Protein AF-A0A7C3GPM1-F1 (afdb_monomer)

Mean predicted aligned error: 6.33 Å

Structure (mmCIF, N/CA/C/O backbone):
data_AF-A0A7C3GPM1-F1
#
_entry.id   AF-A0A7C3GPM1-F1
#
loop_
_atom_site.group_PDB
_atom_site.id
_atom_site.type_symbol
_atom_site.label_atom_id
_atom_site.label_alt_id
_atom_site.label_comp_id
_atom_site.label_asym_id
_atom_site.label_entity_id
_atom_site.label_seq_id
_atom_site.pdbx_PDB_ins_code
_atom_site.Cartn_x
_atom_site.Cartn_y
_atom_site.Cartn_z
_atom_site.occupancy
_atom_site.B_iso_or_equiv
_atom_site.auth_seq_id
_atom_site.auth_comp_id
_atom_site.auth_asym_id
_atom_site.auth_atom_id
_atom_site.pdbx_PDB_model_num
ATOM 1 N N . MET A 1 1 ? 14.287 -24.776 -18.267 1.00 68.94 1 MET A N 1
ATOM 2 C CA . MET A 1 1 ? 14.564 -24.138 -16.958 1.00 68.94 1 MET A CA 1
ATOM 3 C C . MET A 1 1 ? 13.629 -22.957 -16.682 1.00 68.94 1 MET A C 1
ATOM 5 O O . MET A 1 1 ? 13.015 -22.936 -15.629 1.00 68.94 1 MET A O 1
ATOM 9 N N . THR A 1 2 ? 13.432 -22.030 -17.626 1.00 88.38 2 THR A N 1
ATOM 10 C CA . THR A 1 2 ? 12.553 -20.846 -17.473 1.00 88.38 2 THR A CA 1
ATOM 11 C C . THR A 1 2 ? 11.064 -21.171 -17.290 1.00 88.38 2 THR A C 1
ATOM 13 O O . THR A 1 2 ? 10.419 -20.590 -16.425 1.00 88.38 2 THR A O 1
ATOM 16 N N . ALA A 1 3 ? 10.519 -22.139 -18.036 1.00 93.31 3 ALA A N 1
ATOM 17 C CA . ALA A 1 3 ? 9.105 -22.522 -17.927 1.00 93.31 3 ALA A CA 1
ATOM 18 C C . ALA A 1 3 ? 8.727 -23.060 -16.533 1.00 93.31 3 ALA A C 1
ATOM 20 O O . ALA A 1 3 ? 7.680 -22.708 -16.001 1.00 93.31 3 ALA A O 1
ATOM 21 N N . LEU A 1 4 ? 9.606 -23.861 -15.918 1.00 95.06 4 LEU A N 1
ATOM 22 C CA . LEU A 1 4 ? 9.416 -24.373 -14.558 1.00 95.06 4 LEU A CA 1
ATOM 23 C C . LEU A 1 4 ? 9.378 -23.225 -13.538 1.00 95.06 4 LEU A C 1
ATOM 25 O O . LEU A 1 4 ? 8.508 -23.200 -12.675 1.00 95.06 4 LEU A O 1
ATOM 29 N N . VAL A 1 5 ? 10.295 -22.259 -13.663 1.00 95.38 5 VAL A N 1
ATOM 30 C CA . VAL A 1 5 ? 10.346 -21.084 -12.781 1.00 95.38 5 VAL A CA 1
ATOM 31 C C . VAL A 1 5 ? 9.054 -20.277 -12.887 1.00 95.38 5 VAL A C 1
ATOM 33 O O . VAL A 1 5 ? 8.444 -19.976 -11.865 1.00 95.38 5 VAL A O 1
ATOM 36 N N . PHE A 1 6 ? 8.580 -19.987 -14.103 1.00 94.38 6 PHE A N 1
ATOM 37 C CA . PHE A 1 6 ? 7.310 -19.281 -14.283 1.00 94.38 6 PHE A CA 1
ATOM 38 C C . PHE A 1 6 ? 6.117 -20.070 -13.743 1.00 94.38 6 PHE A C 1
ATOM 40 O O . PHE A 1 6 ? 5.264 -19.488 -13.078 1.00 94.38 6 PHE A O 1
ATOM 47 N N . ALA A 1 7 ? 6.076 -21.388 -13.955 1.00 96.06 7 ALA A N 1
ATOM 48 C CA . ALA A 1 7 ? 5.021 -22.235 -13.405 1.00 96.06 7 ALA A CA 1
ATOM 49 C C . ALA A 1 7 ? 4.970 -22.158 -11.869 1.00 96.06 7 ALA A C 1
ATOM 51 O O . ALA A 1 7 ? 3.891 -21.986 -11.304 1.00 96.06 7 ALA A O 1
ATOM 52 N N . ILE A 1 8 ? 6.127 -22.207 -11.198 1.00 96.75 8 ILE A N 1
ATOM 53 C CA . ILE A 1 8 ? 6.219 -22.073 -9.737 1.00 96.75 8 ILE A CA 1
ATOM 54 C C . ILE A 1 8 ? 5.774 -20.678 -9.283 1.00 96.75 8 ILE A C 1
ATOM 56 O O . ILE A 1 8 ? 5.001 -20.571 -8.332 1.00 96.75 8 ILE A O 1
ATOM 60 N N . LEU A 1 9 ? 6.212 -19.612 -9.960 1.00 95.88 9 LEU A N 1
ATOM 61 C CA . LEU A 1 9 ? 5.823 -18.240 -9.616 1.00 95.88 9 LEU A CA 1
ATOM 62 C C . LEU A 1 9 ? 4.311 -18.025 -9.749 1.00 95.88 9 LEU A C 1
ATOM 64 O O . LEU A 1 9 ? 3.689 -17.469 -8.843 1.00 95.88 9 LEU A O 1
ATOM 68 N N . TYR A 1 10 ? 3.704 -18.501 -10.839 1.00 94.88 10 TYR A N 1
ATOM 69 C CA . TYR A 1 10 ? 2.260 -18.390 -11.039 1.00 94.88 10 TYR A CA 1
ATOM 70 C C . TYR A 1 10 ? 1.471 -19.249 -10.051 1.00 94.88 10 TYR A C 1
ATOM 72 O O . TYR A 1 10 ? 0.477 -18.772 -9.502 1.00 94.88 10 TYR A O 1
ATOM 80 N N . ALA A 1 11 ? 1.925 -20.473 -9.762 1.00 97.00 11 ALA A N 1
ATOM 81 C CA . ALA A 1 11 ? 1.309 -21.319 -8.742 1.00 97.00 11 ALA A CA 1
ATOM 82 C C . ALA A 1 11 ? 1.391 -20.678 -7.347 1.00 97.00 11 ALA A C 1
ATOM 84 O O . ALA A 1 11 ? 0.399 -20.653 -6.620 1.00 97.00 11 ALA A O 1
ATOM 85 N N . GLY A 1 12 ? 2.544 -20.100 -6.995 1.00 97.62 12 GLY A N 1
ATOM 86 C CA . GLY A 1 12 ? 2.747 -19.384 -5.738 1.00 97.62 12 GLY A CA 1
ATOM 87 C C . GLY A 1 12 ? 1.853 -18.151 -5.616 1.00 97.62 12 GLY A C 1
ATOM 88 O O . GLY A 1 12 ? 1.198 -17.968 -4.590 1.00 97.62 1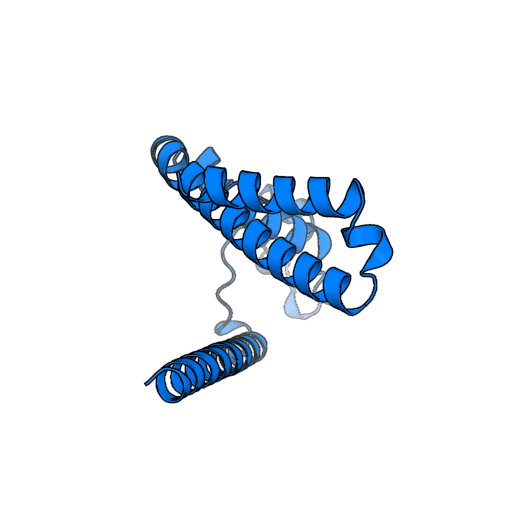2 GLY A O 1
ATOM 89 N N . LEU A 1 13 ? 1.755 -17.342 -6.676 1.00 95.56 13 LEU A N 1
ATOM 90 C CA . LEU A 1 13 ? 0.859 -16.186 -6.713 1.00 95.56 13 LEU A CA 1
ATOM 91 C C . LEU A 1 13 ? -0.611 -16.609 -6.573 1.00 95.56 13 LEU A C 1
ATOM 93 O O . LEU A 1 13 ? -1.348 -16.013 -5.787 1.00 95.56 13 LEU A O 1
ATOM 97 N N . ALA A 1 14 ? -1.032 -17.657 -7.286 1.00 96.88 14 ALA A N 1
ATOM 98 C CA . ALA A 1 14 ? -2.390 -18.185 -7.194 1.00 96.88 14 ALA A CA 1
ATOM 99 C C . ALA A 1 14 ? -2.708 -18.690 -5.777 1.00 96.88 14 ALA A C 1
ATOM 101 O O . ALA A 1 14 ? -3.746 -18.333 -5.217 1.00 96.88 14 ALA A O 1
ATOM 102 N N . ALA A 1 15 ? -1.795 -19.453 -5.168 1.00 97.94 15 ALA A N 1
ATOM 103 C CA . ALA A 1 15 ? -1.937 -19.936 -3.798 1.00 97.94 15 ALA A CA 1
ATOM 104 C C . ALA A 1 15 ? -2.005 -18.778 -2.789 1.00 97.94 15 ALA A C 1
ATOM 106 O O . ALA A 1 15 ? -2.876 -18.778 -1.918 1.00 97.94 15 ALA A O 1
ATOM 107 N N . PHE A 1 16 ? -1.146 -17.764 -2.934 1.00 97.44 16 PHE A N 1
ATOM 108 C CA . PHE A 1 16 ? -1.144 -16.571 -2.086 1.00 97.44 16 PHE A CA 1
ATOM 109 C C . PHE A 1 16 ? -2.473 -15.808 -2.159 1.00 97.44 16 PHE A C 1
ATOM 111 O O . PHE A 1 16 ? -3.051 -15.476 -1.119 1.00 97.44 16 PHE A O 1
ATOM 118 N N . LEU A 1 17 ? -2.988 -15.563 -3.367 1.00 97.00 17 LEU A N 1
ATOM 119 C CA . LEU A 1 17 ? -4.256 -14.857 -3.561 1.00 97.00 17 LEU A CA 1
ATOM 120 C C . LEU A 1 17 ? -5.431 -15.671 -3.009 1.00 97.00 17 LEU A C 1
ATOM 122 O O . LEU A 1 17 ? -6.237 -15.137 -2.245 1.00 97.00 17 LEU A O 1
ATOM 126 N N . ALA A 1 18 ? -5.497 -16.969 -3.323 1.00 97.88 18 ALA A N 1
ATOM 127 C CA . ALA A 1 18 ? -6.555 -17.852 -2.839 1.00 97.88 18 ALA A CA 1
ATOM 128 C C . ALA A 1 18 ? -6.565 -17.936 -1.305 1.00 97.88 18 ALA A C 1
ATOM 130 O O . ALA A 1 18 ? -7.603 -17.715 -0.679 1.00 97.88 18 ALA A O 1
ATOM 131 N N . ALA A 1 19 ? -5.407 -18.178 -0.685 1.00 97.69 19 ALA A N 1
ATOM 132 C CA . ALA A 1 19 ? -5.281 -18.242 0.769 1.00 97.69 19 ALA A CA 1
ATOM 133 C C . ALA A 1 19 ? -5.639 -16.906 1.442 1.00 97.69 19 ALA A C 1
ATOM 135 O O . ALA A 1 19 ? -6.310 -16.905 2.476 1.00 97.69 19 ALA A O 1
ATOM 136 N N . SER A 1 20 ? -5.248 -15.773 0.847 1.00 97.44 20 SER A N 1
ATOM 137 C CA . SER A 1 20 ? -5.592 -14.442 1.362 1.00 97.44 20 SER A CA 1
ATOM 138 C C . SER A 1 20 ? -7.100 -14.195 1.335 1.00 97.44 20 SER A C 1
ATOM 140 O O . SER A 1 20 ? -7.661 -13.749 2.337 1.00 97.44 20 SER A O 1
ATOM 142 N N . VAL A 1 21 ? -7.778 -14.543 0.235 1.00 97.56 21 VAL A N 1
ATOM 143 C CA . VAL A 1 21 ? -9.241 -14.423 0.118 1.00 97.56 21 VAL A CA 1
ATOM 144 C C . VAL A 1 21 ? -9.944 -15.348 1.109 1.00 97.56 21 VAL A C 1
ATOM 146 O O . VAL A 1 21 ? -10.825 -14.894 1.838 1.00 97.56 21 VAL A O 1
ATOM 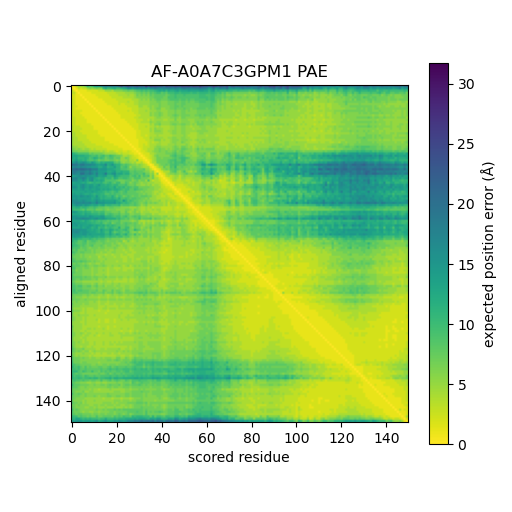149 N N . VAL A 1 22 ? -9.532 -16.617 1.199 1.00 97.88 22 VAL A N 1
ATOM 150 C CA . VAL A 1 22 ? -10.097 -17.577 2.164 1.00 97.88 22 VAL A CA 1
ATOM 151 C C . VAL A 1 22 ? -9.973 -17.041 3.587 1.00 97.88 22 VAL A C 1
ATOM 153 O O . VAL A 1 22 ? -10.953 -17.037 4.333 1.00 97.88 22 VAL A O 1
ATOM 156 N N . ARG A 1 23 ? -8.797 -16.526 3.955 1.00 95.38 23 ARG A N 1
ATOM 157 C CA . ARG A 1 23 ? -8.552 -15.958 5.282 1.00 95.38 23 ARG A CA 1
ATOM 158 C C . ARG A 1 23 ? -9.387 -14.697 5.532 1.00 95.38 23 ARG A C 1
ATOM 160 O O . ARG A 1 23 ? -9.975 -14.574 6.605 1.00 95.38 23 ARG A O 1
ATOM 167 N N . ALA A 1 24 ? -9.501 -13.797 4.556 1.00 93.75 24 ALA A N 1
ATOM 168 C CA . ALA A 1 24 ? -10.343 -12.605 4.665 1.00 93.75 24 ALA A CA 1
ATOM 169 C C . ALA A 1 24 ? -11.828 -12.964 4.860 1.00 93.75 24 ALA A C 1
ATOM 171 O O . ALA A 1 24 ? -12.484 -12.426 5.752 1.00 93.75 24 ALA A O 1
ATOM 172 N N . VAL A 1 25 ? -12.344 -13.924 4.084 1.00 95.38 25 VAL A N 1
ATOM 173 C CA . VAL A 1 25 ? -13.724 -14.421 4.205 1.00 95.38 25 VAL A CA 1
ATOM 174 C C . VAL A 1 25 ? -13.946 -15.109 5.551 1.00 95.38 25 VAL A C 1
ATOM 176 O O . VAL A 1 25 ? -14.978 -14.889 6.183 1.00 95.38 25 VAL A O 1
ATOM 179 N N . MET A 1 26 ? -12.979 -15.905 6.013 1.00 93.75 26 MET A N 1
ATOM 180 C CA . MET A 1 26 ? -13.025 -16.539 7.328 1.00 93.75 26 MET A CA 1
ATOM 181 C C . MET A 1 26 ? -13.173 -15.487 8.433 1.00 93.75 26 MET A C 1
ATOM 183 O O . MET A 1 26 ? -14.105 -15.590 9.226 1.00 93.75 26 MET A O 1
ATOM 187 N N . TYR A 1 27 ? -12.325 -14.451 8.460 1.00 89.94 27 TYR A N 1
ATOM 188 C CA . TYR A 1 27 ? -12.422 -13.373 9.453 1.00 89.94 27 TYR A CA 1
ATOM 189 C C . TYR A 1 27 ? -13.730 -12.584 9.344 1.00 89.94 27 TYR A C 1
ATOM 191 O O . TYR A 1 27 ? -14.373 -12.310 10.357 1.00 89.94 27 TYR A O 1
ATOM 199 N N . ALA A 1 28 ? -14.182 -12.285 8.124 1.00 88.12 28 ALA A N 1
ATOM 200 C CA . ALA A 1 28 ? -15.435 -11.570 7.894 1.00 88.12 28 ALA A CA 1
ATOM 201 C C . ALA A 1 28 ? -16.681 -12.345 8.362 1.00 88.12 28 ALA A C 1
ATOM 203 O O . ALA A 1 28 ? -17.724 -11.728 8.591 1.00 88.12 28 ALA A O 1
ATOM 204 N N . ARG A 1 29 ? -16.590 -13.673 8.517 1.00 90.81 29 ARG A N 1
ATOM 205 C CA . ARG A 1 29 ? -17.674 -14.553 8.990 1.00 90.81 29 ARG A CA 1
ATOM 206 C C . ARG A 1 29 ? -17.607 -14.880 10.482 1.00 90.81 29 ARG A C 1
ATOM 208 O O . ARG A 1 29 ? -18.558 -15.463 10.995 1.00 90.81 29 ARG A O 1
ATOM 215 N N . GLN A 1 30 ? -16.541 -14.500 11.188 1.00 89.75 30 GLN A N 1
ATOM 216 C CA . GLN A 1 30 ? -16.427 -14.775 12.622 1.00 89.75 30 GLN A CA 1
ATOM 217 C C . GLN A 1 30 ? -17.543 -14.065 13.418 1.00 89.75 30 GLN A C 1
ATOM 219 O O . GLN A 1 30 ? -17.914 -12.934 13.070 1.00 89.75 30 GLN A O 1
ATOM 224 N N . PRO A 1 31 ? -18.093 -14.686 14.478 1.00 86.88 31 PRO A N 1
ATOM 225 C CA . PRO A 1 31 ? -19.022 -14.037 15.396 1.00 86.88 31 PRO A CA 1
ATOM 226 C C . PRO A 1 31 ? -18.342 -12.876 16.133 1.00 86.88 31 PRO A C 1
ATOM 228 O O . PRO A 1 31 ? -17.120 -12.828 16.249 1.00 86.88 31 PRO A O 1
ATOM 231 N N . LEU A 1 32 ? -19.137 -11.934 16.648 1.00 76.50 32 LEU A N 1
ATOM 232 C CA . LEU A 1 32 ? -18.638 -10.696 17.264 1.00 76.50 32 LEU A CA 1
ATOM 233 C C . LEU A 1 32 ? -17.629 -10.925 18.395 1.00 76.50 32 LEU A C 1
ATOM 235 O O . LEU A 1 32 ? -16.642 -10.212 18.464 1.00 76.50 32 LEU A O 1
ATOM 239 N N . HIS A 1 33 ? -17.818 -11.955 19.221 1.00 81.38 33 HIS A N 1
ATOM 240 C CA . HIS A 1 33 ? -16.887 -12.275 20.310 1.00 81.38 33 HIS A CA 1
ATOM 241 C C . HIS A 1 33 ? -15.502 -12.742 19.824 1.00 81.38 33 HIS A C 1
ATOM 243 O O . HIS A 1 33 ? -14.544 -12.707 20.588 1.00 81.38 33 HIS A O 1
ATOM 249 N N . LEU A 1 34 ? -15.385 -13.163 18.559 1.00 81.81 34 LEU A N 1
ATOM 250 C CA . LEU A 1 34 ? -14.114 -13.501 17.909 1.00 81.81 34 LEU A CA 1
ATOM 251 C C . LEU A 1 34 ? -13.554 -12.340 17.071 1.00 81.81 34 LEU A C 1
ATOM 253 O O . LEU A 1 34 ? -12.439 -12.437 16.560 1.00 81.81 34 LEU A O 1
ATOM 257 N N . ARG A 1 35 ? -14.295 -11.232 16.935 1.00 76.00 35 ARG A N 1
ATOM 258 C CA . ARG A 1 35 ? -13.807 -9.990 16.326 1.00 76.00 35 ARG A CA 1
ATOM 259 C C . ARG A 1 35 ? -13.241 -9.119 17.437 1.00 76.00 35 ARG A C 1
ATOM 261 O O . ARG A 1 35 ? -13.983 -8.448 18.142 1.00 76.00 35 ARG A O 1
ATOM 268 N N . TRP A 1 36 ? -11.926 -9.156 17.622 1.00 66.94 36 TRP A N 1
ATOM 269 C CA . TRP A 1 36 ? -11.258 -8.236 18.539 1.00 66.94 36 TRP A CA 1
ATOM 270 C C . TRP A 1 36 ? -11.389 -6.803 18.011 1.00 66.94 36 TRP A C 1
ATOM 272 O O . TRP A 1 36 ? -10.707 -6.410 17.065 1.00 66.94 36 TRP A O 1
ATOM 282 N N . GLU A 1 37 ? -12.308 -6.039 18.601 1.00 70.56 37 GLU A N 1
ATOM 283 C CA . GLU A 1 37 ? -12.448 -4.603 18.371 1.00 70.56 37 GLU A CA 1
ATOM 284 C C . GLU A 1 37 ? -11.360 -3.888 19.192 1.00 70.56 37 GLU A C 1
ATOM 286 O O . GLU A 1 37 ? -11.426 -3.818 20.418 1.00 70.56 37 GLU A O 1
ATOM 291 N N . LEU A 1 38 ? -10.310 -3.416 18.514 1.00 65.75 38 LEU A N 1
ATOM 292 C CA . LEU A 1 38 ? -9.270 -2.588 19.125 1.00 65.75 38 LEU A CA 1
ATOM 293 C C . LEU A 1 38 ? -9.813 -1.171 19.320 1.00 65.75 38 LEU A C 1
ATOM 295 O O . LEU A 1 38 ? -10.261 -0.537 18.366 1.00 65.75 38 LEU A O 1
ATOM 299 N N . TYR A 1 39 ? -9.767 -0.692 20.559 1.00 65.50 39 TYR A N 1
ATOM 300 C CA . TYR A 1 39 ? -10.131 0.677 20.898 1.00 65.50 39 TYR A CA 1
ATOM 301 C C . TYR A 1 39 ? -9.007 1.652 20.525 1.00 65.50 39 TYR A C 1
ATOM 303 O O . TYR A 1 39 ? -7.836 1.313 20.717 1.00 65.50 39 TYR A O 1
ATOM 311 N N . PRO A 1 40 ? -9.331 2.870 20.056 1.00 71.38 40 PRO A N 1
ATOM 312 C CA . PRO A 1 40 ? -10.671 3.385 19.745 1.00 71.38 40 PRO A CA 1
ATOM 313 C C . PRO A 1 40 ? -11.269 2.731 18.487 1.00 71.38 40 PRO A C 1
ATOM 315 O O . PRO A 1 40 ? -10.559 2.517 17.510 1.00 71.38 40 PRO A O 1
ATOM 318 N N . VAL A 1 41 ? -12.579 2.447 18.491 1.00 79.50 41 VAL A N 1
ATOM 319 C CA . VAL A 1 41 ? -13.265 1.749 17.388 1.00 79.50 41 VAL A CA 1
ATOM 320 C C . VAL A 1 41 ? -13.656 2.749 16.283 1.00 79.50 41 VAL A C 1
ATOM 322 O O . VAL A 1 41 ? -14.619 3.497 16.454 1.00 79.50 41 VAL A O 1
ATOM 325 N N . PRO A 1 42 ? -12.979 2.783 15.117 1.00 79.69 42 PRO A N 1
ATOM 326 C CA . PRO A 1 42 ? -13.118 3.896 14.166 1.00 79.69 42 PRO A CA 1
ATOM 327 C C . PRO A 1 42 ? -14.467 3.967 13.437 1.00 79.69 42 PRO A C 1
ATOM 329 O O . PRO A 1 42 ? -14.781 4.980 12.813 1.00 79.69 42 PRO A O 1
ATOM 332 N N . HIS A 1 43 ? -15.255 2.889 13.475 1.00 81.75 43 HIS A N 1
ATOM 333 C CA . HIS A 1 43 ? -16.576 2.823 12.850 1.00 81.75 43 HIS A CA 1
ATOM 334 C C . HIS A 1 43 ? -17.721 3.266 13.775 1.00 81.75 43 HIS A C 1
ATOM 336 O O . HIS A 1 43 ? -18.873 3.244 13.341 1.00 81.75 43 HIS A O 1
ATOM 342 N N . GLU A 1 44 ? -17.443 3.673 15.015 1.00 85.56 44 GLU A N 1
ATOM 343 C CA . GLU A 1 44 ? -18.444 4.253 15.920 1.00 85.56 44 GLU A CA 1
ATOM 344 C C . GLU A 1 44 ? -18.818 5.702 15.525 1.00 85.56 44 GLU A C 1
ATOM 346 O O . GLU A 1 44 ? -18.129 6.345 14.722 1.00 85.56 44 GLU A O 1
ATOM 351 N N . PRO A 1 45 ? -19.929 6.252 16.057 1.00 83.31 45 PRO A N 1
ATOM 352 C CA . PRO A 1 45 ? -20.283 7.656 15.881 1.00 83.31 45 PRO A CA 1
ATOM 353 C C . PRO A 1 45 ? -19.140 8.606 16.293 1.00 83.31 45 PRO A C 1
ATOM 355 O O . PRO A 1 45 ? -18.460 8.329 17.283 1.00 83.31 45 PRO A O 1
ATOM 358 N N . PRO A 1 46 ? -18.953 9.752 15.603 1.00 80.25 46 PRO A N 1
ATOM 359 C CA . PRO A 1 46 ? -17.835 10.671 15.852 1.00 80.25 46 PRO A CA 1
ATOM 360 C C . PRO A 1 46 ? -17.695 11.121 17.309 1.00 80.25 46 PRO A C 1
ATOM 362 O O . PRO A 1 46 ? -16.581 11.231 17.810 1.00 80.25 46 PRO A O 1
ATOM 365 N N . GLU A 1 47 ? -18.826 11.328 17.988 1.00 83.38 47 GLU A N 1
ATOM 366 C CA . GLU A 1 47 ? -18.881 11.692 19.407 1.00 83.38 47 GLU A CA 1
ATOM 367 C C . GLU A 1 47 ? -18.193 10.649 20.295 1.00 83.38 47 GLU A C 1
ATOM 369 O O . GLU A 1 47 ? -17.486 11.022 21.221 1.00 83.38 47 GLU A O 1
ATOM 374 N N . ARG A 1 48 ? -18.337 9.353 19.981 1.00 82.81 48 ARG A N 1
ATOM 375 C CA . ARG A 1 48 ? -17.723 8.253 20.741 1.00 82.81 48 ARG A CA 1
ATOM 376 C C . ARG A 1 48 ? -16.265 8.029 20.381 1.00 82.81 48 ARG A C 1
ATOM 378 O O . ARG A 1 48 ? -15.450 7.758 21.255 1.00 82.81 48 ARG A O 1
ATOM 385 N N . VAL A 1 49 ? -15.918 8.170 19.102 1.00 82.88 49 VAL A N 1
ATOM 386 C CA . VAL A 1 49 ? -14.529 8.017 18.638 1.00 82.88 49 VAL A CA 1
ATOM 387 C C . VAL A 1 49 ? -13.607 9.038 19.315 1.00 82.88 49 VAL A C 1
ATOM 389 O O . VAL A 1 49 ? -12.460 8.710 19.606 1.00 82.88 49 VAL A O 1
ATOM 392 N N . ALA A 1 50 ? -14.107 10.244 19.611 1.00 81.62 50 ALA A N 1
ATOM 393 C CA . ALA A 1 50 ? -13.330 11.319 20.227 1.00 81.62 50 ALA A CA 1
ATOM 394 C C . ALA A 1 50 ? -12.756 10.960 21.610 1.00 81.62 50 ALA A C 1
ATOM 396 O O . ALA A 1 50 ? -11.618 11.322 21.902 1.00 81.62 50 ALA A O 1
ATOM 397 N N . HIS A 1 51 ? -13.508 10.231 22.441 1.00 83.69 51 HIS A N 1
ATOM 398 C CA . HIS A 1 51 ? -13.042 9.746 23.749 1.00 83.69 51 HIS A CA 1
ATOM 399 C C . HIS A 1 51 ? -12.668 8.260 23.752 1.00 83.69 51 HIS A C 1
ATOM 401 O O . HIS A 1 51 ? -12.363 7.704 24.803 1.00 83.69 51 HIS A O 1
ATOM 407 N N . GLY A 1 52 ? -12.681 7.616 22.582 1.00 81.69 52 GLY A N 1
ATOM 408 C CA . GLY A 1 52 ? -12.389 6.194 22.429 1.00 81.69 52 GLY A CA 1
ATOM 409 C C . GLY A 1 52 ? -13.453 5.268 23.012 1.00 81.69 52 GLY A C 1
ATOM 410 O O . GLY A 1 52 ? -13.120 4.161 23.422 1.00 81.69 52 GLY A O 1
ATOM 411 N N . GLY A 1 53 ? -14.709 5.705 23.045 1.00 82.31 53 GLY A N 1
ATOM 412 C CA . GLY A 1 53 ? -15.824 4.912 23.542 1.00 82.31 53 GLY A CA 1
ATOM 413 C C . GLY A 1 53 ? -16.385 3.897 22.545 1.00 82.31 53 GLY A C 1
ATOM 414 O O . GLY A 1 53 ? -15.997 3.841 21.376 1.00 82.31 53 GLY A O 1
ATOM 415 N N . SER A 1 54 ? -17.339 3.092 23.015 1.00 83.56 54 SER A N 1
ATOM 416 C CA . SER A 1 54 ? -18.038 2.062 22.229 1.00 83.56 54 SER A CA 1
ATOM 417 C C . SER A 1 54 ? -19.542 2.075 22.478 1.00 83.56 54 SER A C 1
ATOM 419 O O . SER A 1 54 ? -20.021 2.576 23.492 1.00 83.56 54 SER A O 1
ATOM 421 N N . TYR A 1 55 ? -20.307 1.467 21.571 1.00 83.19 55 TYR A N 1
ATOM 422 C CA . TYR A 1 55 ? -21.719 1.147 21.779 1.00 83.19 55 TYR A CA 1
ATOM 423 C C . TYR A 1 55 ? -22.017 0.388 23.084 1.00 83.19 55 TYR A C 1
ATOM 425 O O . TYR A 1 55 ? -23.151 0.457 23.552 1.00 83.19 55 TYR A O 1
ATOM 433 N N . PHE A 1 56 ? -21.034 -0.279 23.702 1.00 85.44 56 PHE A N 1
ATOM 434 C CA . PHE A 1 56 ? -21.193 -0.891 25.028 1.00 85.44 56 PHE A CA 1
ATOM 435 C C . PHE A 1 56 ? -21.475 0.120 26.152 1.00 85.44 56 PHE A C 1
ATOM 437 O O . PHE A 1 56 ? -22.023 -0.271 27.181 1.00 85.44 56 PHE A O 1
ATOM 444 N N . GLU A 1 57 ? -21.152 1.401 25.960 1.00 86.19 57 GLU A N 1
ATOM 445 C CA . GLU A 1 57 ? -21.444 2.476 26.921 1.00 86.19 57 GLU A CA 1
ATOM 446 C C . GLU A 1 57 ? -22.936 2.838 26.962 1.00 86.19 57 GLU A C 1
ATOM 448 O O . GLU A 1 57 ? -23.400 3.485 27.899 1.00 86.19 57 GLU A O 1
ATOM 453 N N . GLU A 1 58 ? -23.711 2.431 25.953 1.00 86.75 58 GLU A N 1
ATOM 454 C CA . GLU A 1 58 ? -25.122 2.773 25.845 1.00 86.75 58 GLU A CA 1
ATOM 455 C C . GLU A 1 58 ? -26.009 1.754 26.590 1.00 86.75 58 GLU A C 1
ATOM 457 O O . GLU A 1 58 ? -26.032 0.566 26.245 1.00 86.75 58 GLU A O 1
ATOM 462 N N . PRO A 1 59 ? -26.819 2.180 27.578 1.00 89.88 59 PRO A N 1
ATOM 463 C CA . PRO A 1 59 ? -27.746 1.279 28.251 1.00 89.88 59 PRO A CA 1
ATOM 464 C C . PRO A 1 59 ? -28.748 0.666 27.269 1.00 89.88 59 PRO A C 1
ATOM 466 O O . PRO A 1 59 ? -29.376 1.360 26.460 1.00 89.88 59 PRO A O 1
ATOM 469 N N . GLY A 1 60 ? -28.914 -0.656 27.346 1.00 89.69 60 GLY A N 1
ATOM 470 C CA . GLY A 1 60 ? -29.801 -1.388 26.445 1.00 89.69 60 GLY A CA 1
ATOM 471 C C . GLY A 1 60 ? -29.340 -1.378 24.985 1.00 89.69 60 GLY A C 1
ATOM 472 O O . GLY A 1 60 ? -30.186 -1.506 24.098 1.00 89.69 60 GLY A O 1
ATOM 473 N N . TRP A 1 61 ? -28.035 -1.227 24.722 1.00 86.69 61 TRP A N 1
ATOM 474 C CA . TRP A 1 61 ? -27.454 -1.227 23.374 1.00 86.69 61 TRP A CA 1
ATOM 475 C C . TRP A 1 61 ? -27.918 -2.411 22.512 1.00 86.69 61 TRP A C 1
ATOM 477 O O . 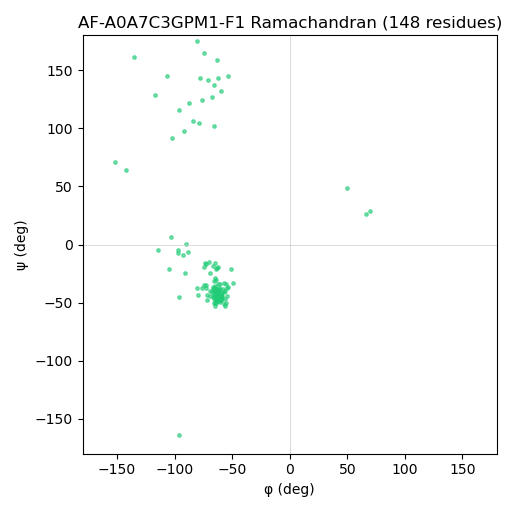TRP A 1 61 ? -28.134 -2.248 21.316 1.00 86.69 61 TRP A O 1
ATOM 487 N N . TRP A 1 62 ? -28.162 -3.581 23.115 1.00 86.38 62 TRP A N 1
ATOM 488 C CA . TRP A 1 62 ? -28.618 -4.791 22.418 1.00 86.38 62 TRP A CA 1
ATOM 489 C C . TRP A 1 62 ? -30.017 -4.665 21.796 1.00 86.38 62 TRP A C 1
ATOM 491 O O . TRP A 1 62 ? -30.388 -5.483 20.958 1.00 86.38 62 TRP A O 1
ATOM 501 N N . LYS A 1 63 ? -30.807 -3.658 22.196 1.00 91.19 63 LYS A N 1
ATOM 502 C CA . LYS A 1 63 ? -32.133 -3.367 21.623 1.00 91.19 63 LYS A CA 1
ATOM 503 C C . LYS A 1 63 ? -32.081 -2.358 20.473 1.00 91.19 63 LYS A C 1
ATOM 505 O O . LYS A 1 63 ? -33.109 -2.114 19.844 1.00 91.19 63 LYS A O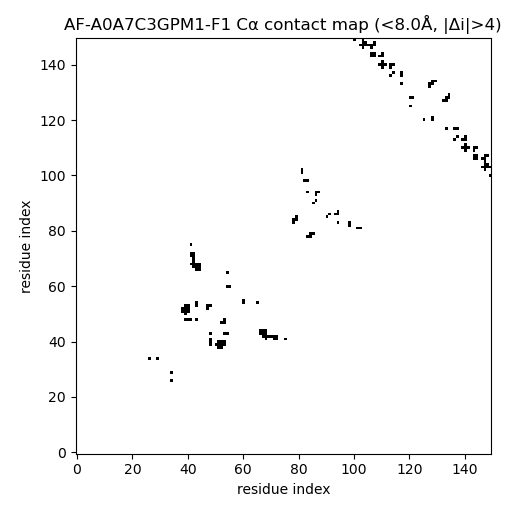 1
ATOM 510 N N . LYS A 1 64 ? -30.930 -1.727 20.226 1.00 86.81 64 LYS A N 1
ATOM 511 C CA . LYS A 1 64 ? -30.786 -0.622 19.269 1.00 86.81 64 LYS A CA 1
ATOM 512 C C . LYS A 1 64 ? -30.052 -1.100 18.012 1.00 86.81 64 LYS A C 1
ATOM 514 O O . LYS A 1 64 ? -29.149 -1.931 18.109 1.00 86.81 64 LYS A O 1
ATOM 519 N N . PRO A 1 65 ? -30.405 -0.590 16.818 1.00 85.25 65 PRO A N 1
ATOM 520 C CA . PRO A 1 65 ? -29.659 -0.911 15.610 1.00 85.25 65 PRO A CA 1
ATOM 521 C C . PRO A 1 65 ? -28.243 -0.330 15.697 1.00 85.25 65 PRO A C 1
ATOM 523 O O . PRO A 1 65 ? -28.051 0.817 16.108 1.00 85.25 65 PRO A O 1
ATOM 526 N N . ARG A 1 66 ? -27.244 -1.110 15.274 1.00 82.38 66 ARG A N 1
ATOM 527 C CA . ARG A 1 66 ? -25.854 -0.646 15.222 1.00 82.38 66 ARG A CA 1
ATOM 528 C C . ARG A 1 66 ? -25.688 0.441 14.159 1.00 82.38 66 ARG A C 1
ATOM 530 O O . ARG A 1 66 ? -26.018 0.232 12.993 1.00 82.38 66 ARG A O 1
ATOM 537 N N . LYS A 1 67 ? -25.130 1.586 14.560 1.00 82.81 67 LYS A N 1
ATOM 538 C CA . LYS A 1 67 ? -24.736 2.675 13.658 1.00 82.81 67 LYS A CA 1
ATOM 539 C C . LYS A 1 67 ? -23.251 2.533 13.349 1.00 82.81 67 LYS A C 1
ATOM 541 O O . LYS A 1 67 ? -22.437 2.650 14.254 1.00 82.81 67 LYS A O 1
ATOM 546 N N . VAL A 1 68 ? -22.914 2.282 12.087 1.00 83.62 68 VAL A N 1
ATOM 547 C CA . VAL A 1 68 ? -21.523 2.147 11.634 1.00 83.62 68 VAL A CA 1
ATOM 548 C C . VAL A 1 68 ? -21.175 3.238 10.632 1.00 83.62 68 VAL A C 1
ATOM 550 O O . VAL A 1 68 ? -21.881 3.429 9.641 1.00 83.62 68 VAL A O 1
ATOM 553 N N . ASN A 1 69 ? -20.074 3.944 10.870 1.00 86.00 69 ASN A N 1
ATOM 554 C CA . ASN A 1 69 ? -19.558 4.956 9.959 1.00 86.00 69 ASN A CA 1
ATOM 555 C C . ASN A 1 69 ? -18.370 4.411 9.154 1.00 86.00 69 ASN A C 1
ATOM 557 O O . ASN A 1 69 ? -17.212 4.507 9.559 1.00 86.00 69 ASN A O 1
ATOM 561 N N . ARG A 1 70 ? -18.671 3.854 7.976 1.00 85.75 70 ARG A N 1
ATOM 562 C CA . ARG A 1 70 ? -17.669 3.269 7.068 1.00 85.75 70 ARG A CA 1
ATOM 563 C C . ARG A 1 70 ? -16.675 4.289 6.515 1.00 85.75 70 ARG A C 1
ATOM 565 O O . ARG A 1 70 ? -15.545 3.926 6.211 1.00 85.75 70 ARG A O 1
ATOM 572 N N . LEU A 1 71 ? -17.080 5.553 6.382 1.00 87.31 71 LEU A N 1
ATOM 573 C CA . LEU A 1 71 ? -16.201 6.608 5.874 1.00 87.31 71 LEU A CA 1
ATOM 574 C C . LEU A 1 71 ? -15.137 6.978 6.907 1.00 87.31 71 LEU A C 1
ATOM 576 O O . LEU A 1 71 ? -13.966 7.106 6.554 1.00 87.31 71 LEU A O 1
ATOM 580 N N . THR A 1 72 ? -15.525 7.105 8.178 1.00 84.69 72 THR A N 1
ATOM 581 C CA . THR A 1 72 ? -14.576 7.343 9.275 1.00 84.69 72 THR A CA 1
ATOM 582 C C . THR A 1 72 ? -13.628 6.161 9.440 1.00 84.69 72 THR A C 1
ATOM 584 O O . THR A 1 72 ? -12.420 6.371 9.535 1.00 84.69 72 THR A O 1
ATOM 587 N N . GLU A 1 73 ? -14.154 4.935 9.375 1.00 87.50 73 GLU A N 1
ATOM 588 C CA . GLU A 1 73 ? -13.361 3.704 9.404 1.00 87.50 73 GLU A CA 1
ATOM 589 C C . GLU A 1 73 ? -12.305 3.687 8.293 1.00 87.50 73 GLU A C 1
ATOM 591 O O . GLU A 1 73 ? -11.111 3.569 8.570 1.00 87.50 73 GLU A O 1
ATOM 596 N N . LEU A 1 74 ? -12.725 3.906 7.044 1.00 89.50 74 LEU A N 1
ATOM 597 C CA . LEU A 1 74 ? -11.827 3.929 5.893 1.00 89.50 74 LEU A CA 1
ATOM 598 C C . LEU A 1 74 ? -10.782 5.046 6.001 1.00 89.50 74 LEU A C 1
ATOM 600 O O . LEU A 1 74 ? -9.603 4.810 5.744 1.00 89.50 74 LEU A O 1
ATOM 604 N N . LYS A 1 75 ? -11.189 6.256 6.400 1.00 89.81 75 LYS A N 1
ATOM 605 C CA . LYS A 1 75 ? -10.276 7.393 6.571 1.00 89.81 75 LYS A CA 1
ATOM 606 C C . LYS A 1 75 ? -9.226 7.112 7.646 1.00 89.81 75 LYS A C 1
ATOM 608 O O . LYS A 1 75 ? -8.055 7.438 7.446 1.00 89.81 75 LYS A O 1
ATOM 613 N N . PHE A 1 76 ? -9.633 6.524 8.770 1.00 88.06 76 PHE A N 1
ATOM 614 C CA . PHE A 1 76 ? -8.728 6.158 9.855 1.00 88.06 76 PHE A CA 1
ATOM 615 C C . PHE A 1 76 ? -7.735 5.087 9.398 1.00 88.06 76 PHE A C 1
ATOM 617 O O . PHE A 1 76 ? -6.530 5.296 9.507 1.00 88.06 76 PHE A O 1
ATOM 624 N N . MET A 1 77 ? -8.227 4.003 8.789 1.00 89.56 77 MET A N 1
ATOM 625 C CA . MET A 1 77 ? -7.383 2.928 8.259 1.00 89.56 77 MET A CA 1
ATOM 626 C C . MET A 1 77 ? -6.391 3.433 7.210 1.00 89.56 77 MET A C 1
ATOM 628 O O . MET A 1 77 ? -5.212 3.110 7.287 1.00 89.56 77 MET A O 1
ATOM 632 N N . LEU A 1 78 ? -6.837 4.256 6.256 1.00 91.56 78 LEU A N 1
ATOM 633 C CA . LEU A 1 78 ? -5.955 4.834 5.238 1.00 91.56 78 LEU A CA 1
ATOM 634 C C . LEU A 1 78 ? -4.877 5.720 5.857 1.00 91.56 78 LEU A C 1
ATOM 636 O O . LEU A 1 78 ? -3.729 5.668 5.426 1.00 91.56 78 LEU A O 1
ATOM 640 N N . SER A 1 79 ? -5.236 6.516 6.865 1.00 91.06 79 SER A N 1
ATOM 641 C CA . SER A 1 79 ? -4.276 7.382 7.554 1.00 91.06 79 SER A CA 1
ATOM 642 C C . SER A 1 79 ? -3.237 6.559 8.315 1.00 91.06 79 SER A C 1
ATOM 644 O O . SER A 1 79 ? -2.054 6.887 8.281 1.00 91.06 79 SER A O 1
ATOM 646 N N . GLU A 1 80 ? -3.662 5.466 8.950 1.00 91.31 80 GLU A N 1
ATOM 647 C CA . GLU A 1 80 ? -2.758 4.560 9.656 1.00 91.31 80 GLU A CA 1
ATOM 648 C C . GLU A 1 80 ? -1.851 3.795 8.687 1.00 91.31 80 GLU A C 1
ATOM 650 O O . GLU A 1 80 ? -0.645 3.747 8.887 1.00 91.31 80 GLU A O 1
ATOM 655 N N . MET A 1 81 ? -2.392 3.270 7.587 1.00 91.62 81 MET A N 1
ATOM 656 C CA . MET A 1 81 ? -1.605 2.552 6.583 1.00 91.62 81 MET A CA 1
ATOM 657 C C . MET A 1 81 ? -0.600 3.478 5.886 1.00 91.62 81 MET A C 1
ATOM 659 O O . MET A 1 81 ? 0.581 3.147 5.807 1.00 91.62 81 MET A O 1
ATOM 663 N N . LEU A 1 82 ? -1.038 4.635 5.379 1.00 93.38 82 LEU A N 1
ATOM 664 C CA . LEU A 1 82 ? -0.182 5.508 4.568 1.00 93.38 82 LEU A CA 1
ATOM 665 C C . LEU A 1 82 ? 0.828 6.296 5.399 1.00 93.38 82 LEU A C 1
ATOM 667 O O . LEU A 1 82 ? 1.952 6.488 4.946 1.00 93.38 82 LEU A O 1
ATOM 671 N N . PHE A 1 83 ? 0.442 6.753 6.592 1.00 94.25 83 PHE A N 1
ATOM 672 C CA . PHE A 1 83 ? 1.264 7.668 7.386 1.00 94.25 83 PHE A CA 1
ATOM 673 C C . PHE A 1 83 ? 1.769 7.079 8.700 1.00 94.25 83 PHE A C 1
ATOM 675 O O . PHE A 1 83 ? 2.545 7.749 9.380 1.00 94.25 83 PHE A O 1
ATOM 682 N N . LEU A 1 84 ? 1.366 5.854 9.065 1.00 93.75 84 LEU A N 1
ATOM 683 C CA . LEU A 1 84 ? 1.698 5.233 10.355 1.00 93.75 84 LEU A CA 1
ATOM 684 C C . LEU A 1 84 ? 1.395 6.193 11.512 1.00 93.75 84 LEU A C 1
ATOM 686 O O . LEU A 1 84 ? 2.251 6.490 12.350 1.00 93.75 84 LEU A O 1
ATOM 690 N N . LYS A 1 85 ? 0.189 6.767 11.487 1.00 91.44 85 LYS A N 1
ATOM 691 C CA . LYS A 1 85 ? -0.205 7.872 12.361 1.00 91.44 85 LYS A CA 1
ATOM 692 C C . LYS A 1 85 ? -0.026 7.519 13.843 1.00 91.44 85 LYS A C 1
ATOM 694 O O . LYS A 1 85 ? 0.492 8.352 14.586 1.00 91.44 85 LYS A O 1
ATOM 699 N N . ALA A 1 86 ? -0.347 6.296 14.265 1.00 89.38 86 ALA A N 1
ATOM 700 C CA . ALA A 1 86 ? -0.127 5.867 15.644 1.00 89.38 86 ALA A CA 1
ATOM 701 C C . ALA A 1 86 ? 1.361 5.891 16.036 1.00 89.38 86 ALA A C 1
ATOM 703 O O . ALA A 1 86 ? 1.699 6.297 17.146 1.00 89.38 86 ALA A O 1
ATOM 704 N N . LEU A 1 87 ? 2.280 5.531 15.131 1.00 93.50 87 LEU A N 1
ATOM 705 C CA . LEU A 1 87 ? 3.717 5.671 15.400 1.00 93.50 87 LEU A CA 1
ATOM 706 C C . LEU A 1 87 ? 4.104 7.145 15.540 1.00 93.50 87 LEU A C 1
ATOM 708 O O . LEU A 1 87 ? 4.893 7.480 16.416 1.00 93.50 87 LEU A O 1
ATOM 712 N N . TRP A 1 88 ? 3.540 8.040 14.731 1.00 94.00 88 TRP A N 1
ATOM 713 C CA . TRP A 1 88 ? 3.816 9.472 14.863 1.00 94.00 88 TRP A CA 1
ATOM 714 C C . TRP A 1 88 ? 3.343 10.049 16.207 1.00 94.00 88 TRP A C 1
ATOM 716 O O . TRP A 1 88 ? 4.013 10.900 16.798 1.00 94.00 88 TRP A O 1
ATOM 726 N N . GLU A 1 89 ? 2.190 9.598 16.698 1.00 92.19 89 GLU A N 1
ATOM 727 C CA . GLU A 1 89 ? 1.593 10.096 17.940 1.00 92.19 89 GLU A CA 1
ATOM 728 C C . GLU A 1 89 ? 2.236 9.473 19.186 1.00 92.19 89 GLU A C 1
ATOM 730 O O . GLU A 1 89 ? 2.567 10.199 20.124 1.00 92.19 89 GLU A O 1
ATOM 735 N N . PHE A 1 90 ? 2.478 8.159 19.182 1.00 92.81 90 PHE A N 1
ATOM 736 C CA . PHE A 1 90 ? 2.909 7.419 20.373 1.00 92.81 90 PHE A CA 1
ATOM 737 C C . PHE A 1 90 ? 4.396 7.034 20.382 1.00 92.81 90 PHE A C 1
ATOM 739 O O . PHE A 1 90 ? 4.946 6.778 21.452 1.00 92.81 90 PHE A O 1
ATOM 746 N N . ASN A 1 91 ? 5.080 6.984 19.230 1.00 94.25 91 ASN A N 1
ATOM 747 C CA . ASN A 1 91 ? 6.496 6.601 19.152 1.00 94.25 91 ASN A CA 1
ATOM 748 C C . ASN A 1 91 ? 7.232 7.242 17.958 1.00 94.25 91 ASN A C 1
ATOM 750 O O . ASN A 1 91 ? 7.626 6.576 16.992 1.00 94.25 91 ASN A O 1
ATOM 754 N N . ARG A 1 92 ? 7.461 8.558 18.049 1.00 94.06 92 ARG A N 1
ATOM 755 C CA . ARG A 1 92 ? 8.128 9.339 16.990 1.00 94.06 92 ARG A CA 1
ATOM 756 C C . ARG A 1 92 ? 9.503 8.801 16.604 1.00 94.06 92 ARG A C 1
ATOM 758 O O . ARG A 1 92 ? 9.877 8.881 15.439 1.00 94.06 92 ARG A O 1
ATOM 765 N N . GLY A 1 93 ? 10.248 8.239 17.557 1.00 95.62 93 GLY A N 1
ATOM 766 C CA . GLY A 1 93 ? 11.570 7.669 17.293 1.00 95.62 93 GLY A CA 1
ATOM 767 C C . GLY A 1 93 ? 11.514 6.494 16.315 1.00 95.62 93 GLY A C 1
ATOM 768 O O . GLY A 1 93 ? 12.330 6.414 15.397 1.00 95.62 93 GLY A O 1
ATOM 769 N N . LEU A 1 94 ? 10.523 5.611 16.469 1.00 95.56 94 LEU A N 1
ATOM 770 C CA . LEU A 1 94 ? 10.311 4.500 15.542 1.00 95.56 94 LEU A CA 1
ATOM 771 C C . LEU A 1 94 ? 9.743 4.977 14.201 1.00 95.56 94 LEU A C 1
ATOM 773 O O . LEU A 1 94 ? 10.120 4.444 13.157 1.00 95.56 94 LEU A O 1
ATOM 777 N N . TRP A 1 95 ? 8.897 6.012 14.213 1.00 97.25 95 TRP A N 1
ATOM 778 C CA . TRP A 1 95 ? 8.294 6.561 12.999 1.00 97.25 95 TRP A CA 1
ATOM 779 C C . TRP A 1 95 ? 9.338 6.950 11.945 1.00 97.25 95 TRP A C 1
ATOM 781 O O . TRP A 1 95 ? 9.204 6.553 10.792 1.00 97.25 95 TRP A O 1
ATOM 791 N N . PHE A 1 96 ? 10.429 7.621 12.33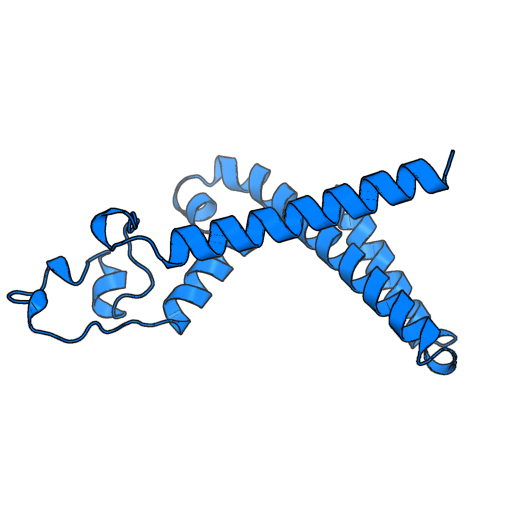2 1.00 95.19 96 PHE A N 1
ATOM 792 C CA . PHE A 1 96 ? 11.478 8.037 11.386 1.00 95.19 96 PHE A CA 1
ATOM 793 C C . PHE A 1 96 ? 12.193 6.879 10.680 1.00 95.19 96 PHE A C 1
ATOM 795 O O . PHE A 1 96 ? 12.804 7.092 9.638 1.00 95.19 96 PHE A O 1
ATOM 802 N N . ARG A 1 97 ? 12.127 5.662 11.226 1.00 94.06 97 ARG A N 1
ATOM 803 C CA . ARG A 1 97 ? 12.685 4.459 10.592 1.00 94.06 97 ARG A CA 1
ATOM 804 C C . ARG A 1 97 ? 11.622 3.696 9.815 1.00 94.06 97 ARG A C 1
ATOM 806 O O . ARG A 1 97 ? 11.858 3.276 8.688 1.00 94.06 97 ARG A O 1
ATOM 813 N N . SER A 1 98 ? 10.445 3.523 10.410 1.00 94.38 98 SER A N 1
ATOM 814 C CA . SER A 1 98 ? 9.364 2.746 9.809 1.00 94.38 98 SER A CA 1
ATOM 815 C C . SER A 1 98 ? 8.701 3.466 8.637 1.00 94.38 98 SER A C 1
ATOM 817 O O . SER A 1 98 ? 8.362 2.805 7.659 1.00 94.38 98 SER A O 1
ATOM 819 N N . PHE A 1 99 ? 8.524 4.788 8.702 1.00 95.00 99 PHE A N 1
ATOM 820 C CA . PHE A 1 99 ? 7.823 5.537 7.660 1.00 95.00 99 PHE A CA 1
ATOM 821 C C . PHE A 1 99 ? 8.566 5.533 6.316 1.00 95.00 99 PHE A C 1
ATOM 823 O O . PHE A 1 99 ? 7.931 5.144 5.339 1.00 95.00 99 PHE A O 1
ATOM 830 N N . PRO A 1 100 ? 9.877 5.850 6.225 1.00 94.44 100 PRO A N 1
ATOM 831 C CA . PRO A 1 100 ? 10.602 5.765 4.955 1.00 94.44 100 PRO A CA 1
ATOM 832 C C . PRO A 1 100 ? 10.549 4.366 4.340 1.00 94.44 100 PRO A C 1
ATOM 834 O O . PRO A 1 100 ? 10.274 4.237 3.155 1.00 94.44 100 PRO A O 1
ATOM 837 N N . PHE A 1 101 ? 10.687 3.316 5.157 1.00 93.75 101 PHE A N 1
ATOM 838 C CA . PHE A 1 101 ? 10.570 1.934 4.688 1.00 93.75 101 PHE A CA 1
ATOM 839 C C . PHE A 1 101 ? 9.187 1.627 4.081 1.00 93.75 101 PHE A C 1
ATOM 841 O O . PHE A 1 101 ? 9.095 1.051 2.997 1.00 93.75 101 PHE A O 1
ATOM 848 N N . HIS A 1 102 ? 8.097 2.031 4.745 1.00 94.69 102 HIS A N 1
ATOM 849 C CA . HIS A 1 102 ? 6.744 1.814 4.216 1.00 94.69 102 HIS A CA 1
ATOM 850 C C . HIS A 1 102 ? 6.467 2.684 2.988 1.00 94.69 102 HIS A C 1
ATOM 852 O O . HIS A 1 102 ? 5.876 2.204 2.022 1.00 94.69 102 HIS A O 1
ATOM 858 N N . ALA A 1 103 ? 6.922 3.938 2.995 1.00 95.19 103 ALA A N 1
ATOM 859 C CA . ALA A 1 103 ? 6.831 4.828 1.846 1.00 95.19 103 ALA A CA 1
ATOM 860 C C . ALA A 1 103 ? 7.568 4.239 0.633 1.00 95.19 103 ALA A C 1
ATOM 862 O O . ALA A 1 103 ? 7.001 4.207 -0.461 1.00 95.19 103 ALA A O 1
ATOM 863 N N . GLY A 1 104 ? 8.767 3.688 0.837 1.00 95.44 104 GLY A N 1
ATOM 864 C CA . GLY A 1 104 ? 9.528 2.987 -0.192 1.00 95.44 104 GLY A CA 1
ATOM 865 C C . GLY A 1 104 ? 8.768 1.782 -0.750 1.00 95.44 104 GLY A C 1
ATOM 866 O O . GLY A 1 104 ? 8.566 1.671 -1.961 1.00 95.44 104 GLY A O 1
ATOM 867 N N . LEU A 1 105 ? 8.205 0.942 0.127 1.00 94.38 105 LEU A N 1
ATOM 868 C CA . LEU A 1 105 ? 7.357 -0.183 -0.283 1.00 94.38 105 LEU A CA 1
ATOM 869 C C . LEU A 1 105 ? 6.128 0.272 -1.093 1.00 94.38 105 LEU A C 1
ATOM 871 O O . LEU A 1 105 ? 5.785 -0.359 -2.095 1.00 94.38 105 LEU A O 1
ATOM 875 N N . TYR A 1 106 ? 5.476 1.373 -0.709 1.00 95.12 106 TYR A N 1
ATOM 876 C CA . TYR A 1 106 ? 4.354 1.932 -1.470 1.00 95.12 106 TYR A CA 1
ATOM 877 C C . TYR A 1 106 ? 4.776 2.436 -2.849 1.00 95.12 106 TYR A C 1
ATOM 879 O O . TYR A 1 106 ? 4.047 2.208 -3.818 1.00 95.12 106 TYR A O 1
ATOM 887 N N . LEU A 1 107 ? 5.952 3.054 -2.967 1.00 95.94 107 LEU A N 1
ATOM 888 C CA . LEU A 1 107 ? 6.513 3.475 -4.250 1.00 95.94 107 LEU A CA 1
ATOM 889 C C . LEU A 1 107 ? 6.878 2.278 -5.139 1.00 95.94 107 LEU A C 1
ATOM 891 O O . LEU A 1 107 ? 6.593 2.313 -6.336 1.00 95.94 107 LEU A O 1
ATOM 895 N N . LEU A 1 108 ? 7.399 1.186 -4.572 1.00 96.25 108 LEU A N 1
ATOM 896 C CA . LEU A 1 108 ? 7.639 -0.059 -5.311 1.00 96.25 108 LEU A CA 1
ATOM 897 C C . LEU A 1 108 ? 6.331 -0.686 -5.806 1.00 96.25 108 LEU A C 1
ATOM 899 O O . LEU A 1 108 ? 6.221 -1.043 -6.980 1.00 96.25 108 LEU A O 1
ATOM 903 N N . ILE A 1 109 ? 5.307 -0.765 -4.951 1.00 95.31 109 ILE A N 1
ATOM 904 C CA . ILE A 1 109 ? 3.972 -1.237 -5.350 1.00 95.31 109 ILE A CA 1
ATOM 905 C C . ILE A 1 109 ? 3.398 -0.342 -6.457 1.00 95.31 109 ILE A C 1
ATOM 907 O O . ILE A 1 109 ? 2.818 -0.851 -7.421 1.00 95.31 109 ILE A O 1
ATOM 911 N N . ALA A 1 110 ? 3.556 0.979 -6.344 1.00 95.69 110 ALA A N 1
ATOM 912 C CA . ALA A 1 110 ? 3.138 1.922 -7.375 1.00 95.69 110 ALA A CA 1
ATOM 913 C C . ALA A 1 110 ? 3.899 1.690 -8.688 1.00 95.69 110 ALA A C 1
ATOM 915 O O 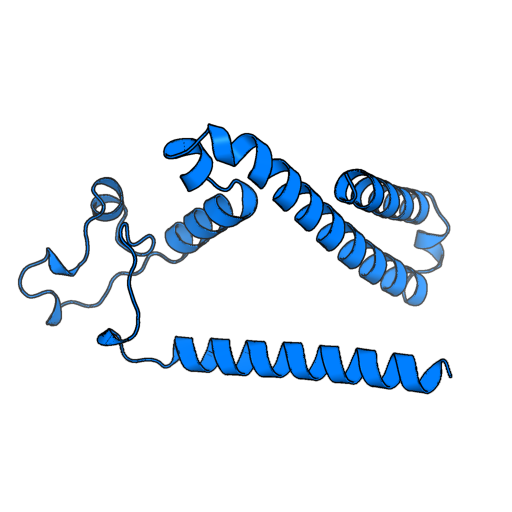. ALA A 1 110 ? 3.264 1.616 -9.736 1.00 95.69 110 ALA A O 1
ATOM 916 N N . SER A 1 111 ? 5.217 1.482 -8.638 1.00 96.44 111 SER A N 1
ATOM 917 C CA . SER A 1 111 ? 6.043 1.177 -9.811 1.00 96.44 111 SER A CA 1
ATOM 918 C C . SER A 1 111 ? 5.577 -0.104 -10.513 1.00 96.44 111 SER A C 1
ATOM 920 O O . SER A 1 111 ? 5.346 -0.085 -11.720 1.00 96.44 111 SER A O 1
ATOM 922 N N . VAL A 1 112 ? 5.304 -1.185 -9.771 1.00 95.44 112 VAL A N 1
ATOM 923 C CA . VAL A 1 112 ? 4.755 -2.433 -10.339 1.00 95.44 112 VAL A CA 1
ATOM 924 C C . VAL A 1 112 ? 3.387 -2.204 -10.991 1.00 95.44 112 VAL A C 1
ATOM 926 O O . VAL A 1 112 ? 3.139 -2.687 -12.096 1.00 95.44 112 VAL A O 1
ATOM 929 N N . LYS A 1 113 ? 2.490 -1.442 -10.355 1.00 96.06 113 LYS A N 1
ATOM 930 C CA . LYS A 1 113 ? 1.177 -1.115 -10.941 1.00 96.06 113 LYS A CA 1
ATOM 931 C C . LYS A 1 113 ? 1.307 -0.271 -12.209 1.00 96.06 113 LYS A C 1
ATOM 933 O O . LYS A 1 113 ? 0.614 -0.546 -13.186 1.00 96.06 113 LYS A O 1
ATOM 938 N N . LEU A 1 114 ? 2.194 0.723 -12.207 1.00 96.50 114 LEU A N 1
ATOM 939 C CA . LEU A 1 114 ? 2.484 1.555 -13.375 1.00 96.50 114 LEU A CA 1
ATOM 940 C C . LEU A 1 114 ? 3.128 0.738 -14.501 1.00 96.50 114 LEU A C 1
ATOM 942 O O . LEU A 1 114 ? 2.796 0.960 -15.660 1.00 96.50 114 LEU A O 1
ATOM 946 N N . LEU A 1 115 ? 3.978 -0.243 -14.182 1.00 95.81 115 LEU A N 1
ATOM 947 C CA . LEU A 1 115 ? 4.536 -1.191 -15.150 1.00 95.81 115 LEU A CA 1
ATOM 948 C C . LEU A 1 115 ? 3.445 -2.035 -15.808 1.00 95.81 115 LEU A C 1
ATOM 950 O O . LEU A 1 115 ? 3.411 -2.132 -17.033 1.00 95.81 115 LEU A O 1
ATOM 954 N N . ILE A 1 116 ? 2.534 -2.607 -15.016 1.00 95.81 116 ILE A N 1
ATOM 955 C CA . ILE A 1 116 ? 1.396 -3.374 -15.541 1.00 95.81 116 ILE A CA 1
ATOM 956 C C . ILE A 1 116 ? 0.529 -2.479 -16.434 1.00 95.81 116 ILE A C 1
ATOM 958 O O . ILE A 1 116 ? 0.182 -2.875 -17.544 1.00 95.81 116 ILE A O 1
ATOM 962 N N . LEU A 1 117 ? 0.222 -1.257 -15.988 1.00 95.88 117 LEU A N 1
ATOM 963 C CA . LEU A 1 117 ? -0.540 -0.290 -16.778 1.00 95.88 117 LEU A CA 1
ATOM 964 C C . LEU A 1 117 ? 0.178 0.063 -18.088 1.00 95.88 117 LEU A C 1
ATOM 966 O O . LEU A 1 117 ? -0.445 0.040 -19.143 1.00 95.88 117 LEU A O 1
ATOM 970 N N . SER A 1 118 ? 1.479 0.340 -18.035 1.00 95.31 118 SER A N 1
ATOM 971 C CA . SER A 1 118 ? 2.307 0.639 -19.206 1.00 95.31 118 SER A CA 1
ATOM 972 C C . SER A 1 118 ? 2.310 -0.521 -20.205 1.00 95.31 118 SER A C 1
ATOM 974 O O . SER A 1 118 ? 2.115 -0.310 -21.403 1.00 95.31 118 SER A O 1
ATOM 976 N N . ALA A 1 119 ? 2.432 -1.760 -19.722 1.00 95.25 119 ALA A N 1
ATOM 977 C CA . ALA A 1 119 ? 2.361 -2.952 -20.562 1.00 95.25 119 ALA A CA 1
ATOM 978 C C . ALA A 1 119 ? 0.989 -3.092 -21.243 1.00 95.25 119 ALA A C 1
ATOM 980 O O . ALA A 1 119 ? 0.923 -3.287 -22.456 1.00 95.25 119 ALA A O 1
ATOM 981 N N . LEU A 1 120 ? -0.107 -2.926 -20.494 1.00 96.56 120 LEU A N 1
ATOM 982 C CA . LEU A 1 120 ? -1.465 -2.970 -21.049 1.00 96.56 120 LEU A CA 1
ATOM 983 C C . LEU A 1 120 ? -1.687 -1.857 -22.084 1.00 96.56 120 LEU A C 1
ATOM 985 O O . LEU A 1 120 ? -2.184 -2.122 -23.176 1.00 96.56 120 LEU A O 1
ATOM 989 N N . LEU A 1 121 ? -1.279 -0.623 -21.783 1.00 95.69 121 LEU A N 1
ATOM 990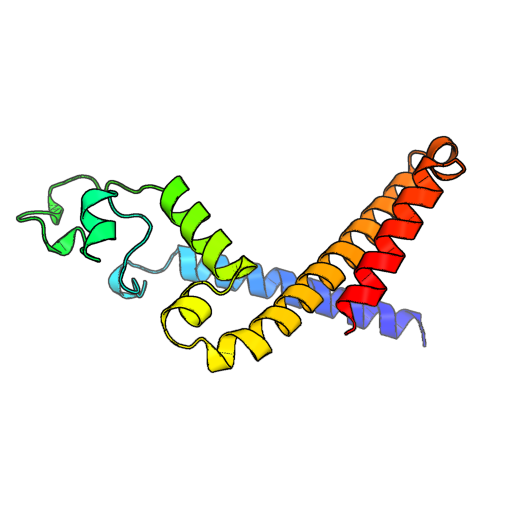 C CA . LEU A 1 121 ? -1.407 0.507 -22.707 1.00 95.69 121 LEU A CA 1
ATOM 991 C C . LEU A 1 121 ? -0.545 0.334 -23.957 1.00 95.69 121 LEU A C 1
ATOM 993 O O . LEU A 1 121 ? -0.955 0.756 -25.030 1.00 95.69 121 LEU A O 1
ATOM 997 N N . THR A 1 122 ? 0.604 -0.332 -23.859 1.00 95.38 122 THR A N 1
ATOM 998 C CA . THR A 1 122 ? 1.425 -0.652 -25.036 1.00 95.38 122 THR A CA 1
ATOM 999 C C . THR A 1 122 ? 0.716 -1.643 -25.959 1.00 95.38 122 THR A C 1
ATOM 1001 O O . THR A 1 122 ? 0.802 -1.510 -27.176 1.00 95.38 122 THR A O 1
ATOM 1004 N N . ILE A 1 123 ? -0.027 -2.601 -25.395 1.00 96.00 123 ILE A N 1
ATOM 1005 C CA . ILE A 1 123 ? -0.803 -3.586 -26.162 1.00 96.00 123 ILE A CA 1
ATOM 1006 C C . ILE A 1 123 ? -2.029 -2.936 -26.817 1.00 96.00 123 ILE A C 1
ATOM 1008 O O . ILE A 1 123 ? -2.279 -3.151 -28.001 1.00 96.00 123 ILE A O 1
ATOM 1012 N N . PHE A 1 124 ? -2.800 -2.150 -26.061 1.00 96.25 124 PHE A N 1
ATOM 1013 C CA . PHE A 1 124 ? -4.086 -1.615 -26.527 1.00 96.25 124 PHE A CA 1
ATOM 1014 C C . PHE A 1 124 ? -3.988 -0.247 -27.214 1.00 96.25 124 PHE A C 1
ATOM 1016 O O . PHE A 1 124 ? -4.857 0.094 -28.013 1.00 96.25 124 PHE A O 1
ATOM 1023 N N . TRP A 1 125 ? -2.953 0.544 -26.921 1.00 94.81 125 TRP A N 1
ATOM 1024 C CA . TRP A 1 125 ? -2.758 1.892 -27.460 1.00 94.81 125 TRP A CA 1
ATOM 1025 C C . TRP A 1 125 ? -1.272 2.194 -27.765 1.00 94.81 125 TRP A C 1
ATOM 1027 O O . TRP A 1 125 ? -0.676 3.127 -27.211 1.00 94.81 125 TRP A O 1
ATOM 1037 N N . PRO A 1 126 ? -0.658 1.471 -28.718 1.00 94.00 126 PRO A N 1
ATOM 1038 C CA . PRO A 1 126 ? 0.762 1.634 -29.040 1.00 94.00 126 PRO A CA 1
ATOM 1039 C C . PRO A 1 126 ? 1.114 3.038 -29.560 1.00 94.00 126 PRO A C 1
ATOM 1041 O O . PRO A 1 126 ? 2.179 3.562 -29.246 1.00 94.00 126 PRO A O 1
ATOM 1044 N N . ALA A 1 127 ? 0.211 3.695 -30.300 1.00 93.44 127 ALA A N 1
ATOM 1045 C CA . ALA A 1 127 ? 0.467 5.020 -30.874 1.00 93.44 127 ALA A CA 1
ATOM 1046 C C . ALA A 1 127 ? 0.655 6.132 -29.818 1.00 93.44 127 ALA A C 1
ATOM 1048 O O . ALA A 1 127 ? 1.512 6.993 -29.987 1.00 93.44 127 ALA A O 1
ATOM 1049 N N . ALA A 1 128 ? -0.097 6.110 -28.709 1.00 90.94 128 ALA A N 1
ATOM 1050 C CA . ALA A 1 128 ? 0.095 7.057 -27.603 1.00 90.94 128 ALA A CA 1
ATOM 1051 C C . ALA A 1 128 ? 1.347 6.717 -26.792 1.00 90.94 128 ALA A C 1
ATOM 1053 O O . ALA A 1 128 ? 2.048 7.617 -26.331 1.00 90.94 128 ALA A O 1
ATOM 1054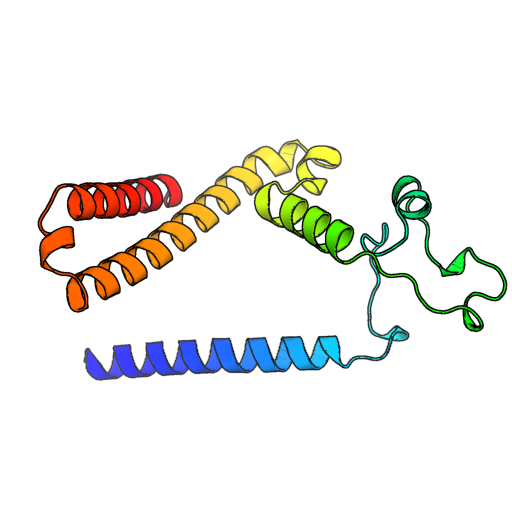 N N . MET A 1 129 ? 1.650 5.425 -26.648 1.00 94.88 129 MET A N 1
ATOM 1055 C CA . MET A 1 129 ? 2.840 4.960 -25.939 1.00 94.88 129 MET A CA 1
ATOM 1056 C C . MET A 1 129 ? 4.147 5.283 -26.676 1.00 94.88 129 MET A C 1
ATOM 1058 O O . MET A 1 129 ? 5.177 5.431 -26.029 1.00 94.88 129 MET A O 1
ATOM 1062 N N . ALA A 1 130 ? 4.120 5.463 -28.000 1.00 92.56 130 ALA A N 1
ATOM 1063 C CA . ALA A 1 130 ? 5.282 5.907 -28.775 1.00 92.56 130 ALA A CA 1
ATOM 1064 C C . ALA A 1 130 ? 5.625 7.400 -28.581 1.00 92.56 130 ALA A C 1
ATOM 1066 O O . ALA A 1 130 ? 6.712 7.840 -28.952 1.00 92.56 130 ALA A O 1
ATOM 1067 N N . GLY A 1 131 ? 4.694 8.188 -28.038 1.00 92.94 131 GLY A N 1
ATOM 1068 C CA . GLY A 1 131 ? 4.849 9.627 -27.854 1.00 92.94 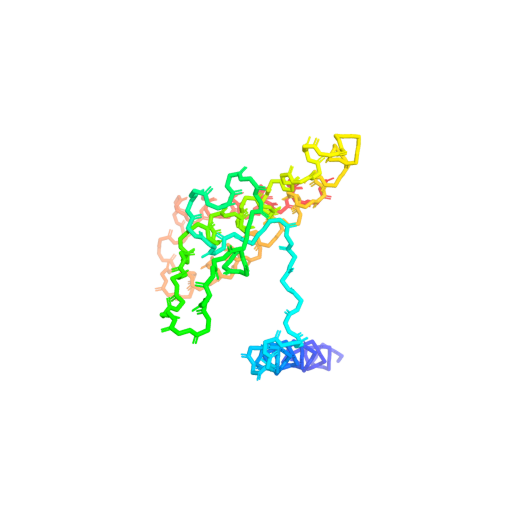131 GLY A CA 1
ATOM 1069 C C . GLY A 1 131 ? 5.328 10.034 -26.459 1.00 92.94 131 GLY A C 1
ATOM 1070 O O . GLY A 1 131 ? 5.785 9.234 -25.641 1.00 92.94 131 GLY A O 1
ATOM 1071 N N . THR A 1 132 ? 5.152 11.320 -26.159 1.00 93.81 132 THR A N 1
ATOM 1072 C CA . THR A 1 132 ? 5.482 11.922 -24.857 1.00 93.81 132 THR A CA 1
ATOM 1073 C C . THR A 1 132 ? 4.761 11.249 -23.691 1.00 93.81 132 THR A C 1
ATOM 1075 O O . THR A 1 132 ? 5.331 11.129 -22.611 1.00 93.81 132 THR A O 1
ATOM 1078 N N . PHE A 1 133 ? 3.537 10.765 -23.906 1.00 94.00 133 PHE A N 1
ATOM 1079 C CA . PHE A 1 133 ? 2.762 10.065 -22.885 1.00 94.00 133 PHE A CA 1
ATOM 1080 C C . PHE A 1 133 ? 3.469 8.794 -22.389 1.00 94.00 133 PHE A C 1
ATOM 1082 O O . PHE A 1 133 ? 3.622 8.612 -21.180 1.00 94.00 133 PHE A O 1
ATOM 1089 N N . GLY A 1 134 ? 3.968 7.951 -23.299 1.00 94.19 134 GLY A N 1
ATOM 1090 C CA . GLY A 1 134 ? 4.726 6.758 -22.920 1.00 94.19 134 GLY A CA 1
ATOM 1091 C C . GLY A 1 134 ? 6.055 7.092 -22.242 1.00 94.19 134 GLY A C 1
ATOM 1092 O O . GLY A 1 134 ? 6.410 6.452 -21.252 1.00 94.19 134 GLY A O 1
ATOM 1093 N N . ALA A 1 135 ? 6.746 8.142 -22.699 1.00 94.94 135 ALA A N 1
ATOM 1094 C CA . ALA A 1 135 ? 7.978 8.614 -22.064 1.00 94.94 135 ALA A CA 1
ATOM 1095 C C . ALA A 1 135 ? 7.743 9.089 -20.618 1.00 94.94 135 ALA A C 1
ATOM 1097 O O . ALA A 1 135 ? 8.498 8.723 -19.717 1.00 94.94 135 ALA A O 1
ATOM 1098 N N . VAL A 1 136 ? 6.669 9.849 -20.375 1.00 96.56 136 VAL A N 1
ATOM 1099 C CA . VAL A 1 136 ? 6.285 10.293 -19.026 1.00 96.56 136 VAL A CA 1
ATOM 1100 C C . VAL A 1 136 ? 5.936 9.097 -18.145 1.00 96.56 136 VAL A C 1
ATOM 1102 O O . VAL A 1 136 ? 6.434 9.002 -17.025 1.00 96.56 136 VAL A O 1
ATOM 1105 N N . LEU A 1 137 ? 5.128 8.156 -18.644 1.00 95.62 137 LEU A N 1
ATOM 1106 C CA . LEU A 1 137 ? 4.742 6.973 -17.875 1.00 95.62 137 LEU A CA 1
ATOM 1107 C C . LEU A 1 137 ? 5.955 6.095 -17.525 1.00 95.62 137 LEU A C 1
ATOM 1109 O O . LEU A 1 137 ? 6.082 5.653 -16.384 1.00 95.62 137 LEU A O 1
ATOM 1113 N N . GLY A 1 138 ? 6.876 5.894 -18.472 1.00 95.19 138 GLY A N 1
ATOM 1114 C CA . GLY A 1 138 ? 8.141 5.194 -18.237 1.00 95.19 138 GLY A CA 1
ATOM 1115 C C . GLY A 1 138 ? 9.042 5.919 -17.233 1.00 95.19 138 GLY A C 1
ATOM 1116 O O . GLY A 1 138 ? 9.618 5.284 -16.349 1.00 95.19 138 GLY A O 1
ATOM 1117 N N . GLY A 1 139 ? 9.105 7.251 -17.303 1.00 95.88 139 GLY A N 1
ATOM 1118 C CA . GLY A 1 139 ? 9.801 8.076 -16.317 1.00 95.88 139 GLY A CA 1
ATOM 1119 C C . GLY A 1 139 ? 9.218 7.920 -14.911 1.00 95.88 139 GLY A C 1
ATOM 1120 O O . GLY A 1 139 ? 9.968 7.713 -13.961 1.00 95.88 139 GLY A O 1
ATOM 1121 N N . LEU A 1 140 ? 7.888 7.934 -14.771 1.00 96.31 140 LEU A N 1
ATOM 1122 C CA . LEU A 1 140 ? 7.212 7.713 -13.486 1.00 96.31 140 LEU A CA 1
ATOM 1123 C C . LEU A 1 140 ? 7.508 6.324 -12.914 1.00 96.31 140 LEU A C 1
ATOM 1125 O O . LEU A 1 140 ? 7.812 6.207 -11.729 1.00 96.31 140 LEU A O 1
ATOM 1129 N N . VAL A 1 141 ? 7.481 5.283 -13.750 1.00 96.31 141 VAL A N 1
ATOM 1130 C CA . VAL A 1 141 ? 7.883 3.926 -13.350 1.00 96.31 141 VAL A CA 1
ATOM 1131 C C . VAL A 1 141 ? 9.301 3.922 -12.776 1.00 96.31 141 VAL A C 1
ATOM 1133 O O . VAL A 1 141 ? 9.511 3.376 -11.689 1.00 96.31 141 VAL A O 1
ATOM 1136 N N . ALA A 1 142 ? 10.252 4.531 -13.492 1.00 95.19 142 ALA A N 1
ATOM 1137 C CA . ALA A 1 142 ? 11.658 4.565 -13.104 1.00 95.19 142 ALA A CA 1
ATOM 1138 C C . ALA A 1 142 ? 11.877 5.364 -11.814 1.00 95.19 142 ALA A C 1
ATOM 1140 O O . ALA A 1 142 ? 12.566 4.889 -10.916 1.00 95.19 142 ALA A O 1
ATOM 1141 N N . VAL A 1 143 ? 11.248 6.536 -11.685 1.00 96.12 143 VAL A N 1
ATOM 1142 C CA . VAL A 1 143 ? 11.345 7.382 -10.487 1.00 96.12 143 VAL A CA 1
ATOM 1143 C C . VAL A 1 143 ? 10.738 6.679 -9.275 1.00 96.12 143 VAL A C 1
ATOM 1145 O O . VAL A 1 143 ? 11.393 6.596 -8.240 1.00 96.12 143 VAL A O 1
ATOM 1148 N N . CYS A 1 144 ? 9.530 6.119 -9.392 1.00 95.69 144 CYS A N 1
ATOM 1149 C CA . CYS A 1 144 ? 8.912 5.367 -8.298 1.00 95.69 144 CYS A CA 1
ATOM 1150 C C . CYS A 1 144 ? 9.735 4.129 -7.917 1.00 95.69 144 CYS A C 1
ATOM 1152 O O . CYS A 1 144 ? 9.876 3.835 -6.735 1.00 95.69 144 CYS A O 1
ATOM 1154 N N . GLY A 1 145 ? 10.295 3.417 -8.899 1.00 94.75 145 GLY A N 1
ATOM 1155 C CA . GLY A 1 145 ? 11.137 2.247 -8.651 1.00 94.75 145 GLY A CA 1
ATOM 1156 C C . GLY A 1 145 ? 12.449 2.606 -7.955 1.00 94.75 145 GLY A C 1
ATOM 1157 O O . GLY A 1 145 ? 12.813 1.965 -6.974 1.00 94.75 145 GLY A O 1
ATOM 1158 N N . ALA A 1 146 ? 13.126 3.658 -8.422 1.00 94.44 146 ALA A N 1
ATOM 1159 C CA . ALA A 1 146 ? 14.376 4.129 -7.839 1.00 94.44 146 ALA A CA 1
ATOM 1160 C C . ALA A 1 146 ? 14.158 4.650 -6.417 1.00 94.44 146 ALA A C 1
ATOM 1162 O O . ALA A 1 146 ? 14.801 4.164 -5.498 1.00 94.44 146 ALA A O 1
ATOM 1163 N N . LEU A 1 147 ? 13.213 5.576 -6.220 1.00 94.06 147 LEU A N 1
ATOM 1164 C CA . LEU A 1 147 ? 12.912 6.135 -4.899 1.00 94.06 147 LEU A CA 1
ATOM 1165 C C . LEU A 1 147 ? 12.375 5.085 -3.923 1.00 94.06 147 LEU A C 1
ATOM 1167 O O . LEU A 1 147 ? 12.595 5.211 -2.728 1.00 94.06 147 LEU A O 1
ATOM 1171 N N . GLY A 1 148 ? 11.673 4.065 -4.420 1.00 91.50 148 GLY A N 1
ATOM 1172 C CA . GLY A 1 148 ? 11.150 2.987 -3.588 1.00 91.50 148 GLY A CA 1
ATOM 1173 C C . GLY A 1 148 ? 12.200 1.988 -3.099 1.00 91.50 148 GLY A C 1
ATOM 1174 O O . GLY A 1 148 ? 11.941 1.260 -2.145 1.00 91.50 148 GLY A O 1
ATOM 1175 N N . ALA A 1 149 ? 13.360 1.927 -3.757 1.00 87.62 149 ALA A N 1
ATOM 1176 C CA . ALA A 1 149 ? 14.440 1.001 -3.426 1.00 87.62 149 ALA A CA 1
ATOM 1177 C C . ALA A 1 149 ? 15.427 1.539 -2.368 1.00 87.62 149 ALA A C 1
ATOM 1179 O O . ALA A 1 149 ? 16.310 0.788 -1.949 1.00 87.62 149 ALA A O 1
ATOM 1180 N N . PHE A 1 150 ? 15.288 2.806 -1.959 1.00 72.75 150 PHE A N 1
ATOM 1181 C CA . PHE A 1 150 ? 16.067 3.457 -0.897 1.00 72.75 150 PHE A CA 1
ATOM 1182 C C . PHE A 1 150 ? 15.260 3.541 0.403 1.00 72.75 150 PHE A C 1
ATOM 1184 O O . PHE A 1 150 ? 15.894 3.455 1.479 1.00 72.75 150 PHE A O 1
#

Foldseek 3Di:
DVVVVVVVVVVVVVCVVVVVVVVVVVLVPDPPVPPPQDWLRQQADPVQNVVRHDCVVDVPSVVDDDRTDVPSVVVVVCCCQQQVVVCVVPPVPVSVVVNQLSQLVVLQVVLVVLVVVLVVCCVVPVPCCVDPNVVVSVVSSVVSNVSSVD

Secondary structure (DSSP, 8-state):
-HHHHHHHHHHHHHHHHHHHHHHHHHHHHS-GGGS--PSS-TTS-HHHHHHT--GGGSTTGGGS-----HHHHHHHHHHHHHH-HHHHHH-HHHHHHHHHHHHHHHHHHHHHHHHHHHHHHHHH-HHHHTSHHHHHHHHHHHHHHHHHT-

Radius of gyration: 21.97 Å; Cα contacts (8 Å, |Δi|>4): 94; chains: 1; bounding box: 48×36×59 Å

pLDDT: mean 90.57, std 7.09, range [65.5, 97.94]

Solvent-accessible surface area (backbone atoms only — not comparable to full-atom values): 8349 Å² total; per-residue (Å²): 115,67,68,61,52,52,53,52,52,53,52,50,51,50,50,52,53,51,52,50,49,54,50,52,52,52,61,73,66,51,57,70,93,73,52,84,80,61,78,54,37,53,34,42,55,70,80,33,38,76,79,43,41,58,70,85,76,42,88,69,42,91,80,52,85,87,69,71,33,65,67,51,29,49,54,50,50,50,42,37,71,76,63,39,42,64,34,56,75,78,36,54,79,56,28,73,58,51,47,58,55,51,52,12,50,51,27,36,54,47,17,54,52,46,47,54,49,50,53,52,40,45,73,78,39,46,75,55,41,74,38,70,61,29,53,51,53,53,48,50,26,50,51,27,38,57,61,20,74,107

Sequence (150 aa):
MTALVFAILYAGLAAFLAASVVRAVMYARQPLHLRWELYPVPHEPPERVAHGGSYFEEPGWWKKPRKVNRLTELKFMLSEMLFLKALWEFNRGLWFRSFPFHAGLYLLIASVKLLILSALLTIFWPAAMAGTFGAVLGGLVAVCGALGAF